Protein AF-A0A3G3GUS6-F1 (afdb_monomer_lite)

Secondary structure (DSSP, 8-state):
---------EEEEEEESP-TTS--EEEEEEEETTEEEEEEEEES--EEEPGGGGTTTT--TTEEEEEEEEETTEEEEEEEEEETTEEEEEEEEEETT-SS-S---EEEEEEE-

Sequence (113 aa):
MGGFAQTPTQFIFFKTDADENENPAAIVYVHFANKMTQIAKITGNAEMIDKKEFTEKGIPKNAIAACGAWWAGAGDYFYLLKTPKGIAVYKGWQDESQQDKGYHWTKLKEISR

Foldseek 3Di:
DDPPPPFDWDKDKDWDQADPVRFTKIWIWIRGNNDIDTQDIDTADKDWDDLVCCVVQVHDSQWPTKIKGDDDQKIKIWTWHQDPFTIWIWIFMDGNPDPDPHRRIDTRDDDGD

Radius of gyration: 14.7 Å; chains: 1; bounding box: 45×30×38 Å

pLDDT: mean 83.96, std 12.38, range [37.38, 94.88]

Structure (mmCIF, N/CA/C/O backbone):
data_AF-A0A3G3GUS6-F1
#
_entry.id   AF-A0A3G3GUS6-F1
#
loop_
_atom_site.group_PDB
_atom_site.id
_atom_site.type_symbol
_atom_site.label_atom_id
_atom_site.label_alt_id
_atom_site.label_comp_id
_atom_site.label_asym_id
_atom_site.label_entity_id
_atom_site.label_seq_id
_atom_site.pdbx_PDB_ins_code
_atom_site.Cartn_x
_atom_site.Cartn_y
_atom_site.Cartn_z
_atom_site.occupancy
_atom_site.B_iso_or_equiv
_atom_site.auth_seq_id
_atom_site.auth_comp_id
_atom_site.auth_asym_id
_atom_site.auth_atom_id
_atom_site.pdbx_PDB_model_num
ATOM 1 N N . MET A 1 1 ? -23.056 15.569 21.344 1.00 37.44 1 MET A N 1
ATOM 2 C CA . MET A 1 1 ? -23.034 14.793 20.084 1.00 37.44 1 MET A CA 1
ATOM 3 C C . MET A 1 1 ? -21.579 14.528 19.729 1.00 37.44 1 MET A C 1
ATOM 5 O O . MET A 1 1 ? -20.907 15.426 19.244 1.00 37.44 1 MET A O 1
ATOM 9 N N . GLY A 1 2 ? -21.047 13.362 20.106 1.00 37.81 2 GLY A N 1
ATOM 10 C CA . GLY A 1 2 ? -19.639 13.028 19.887 1.00 37.81 2 GLY A CA 1
ATOM 11 C C . GLY A 1 2 ? -19.400 12.719 18.417 1.00 37.81 2 GLY A C 1
ATOM 12 O O . GLY A 1 2 ? -19.804 11.663 17.940 1.00 37.81 2 GLY A O 1
ATOM 13 N N . GLY A 1 3 ? -18.783 13.653 17.695 1.00 37.38 3 GLY A N 1
ATOM 14 C CA . GLY A 1 3 ? -18.290 13.389 16.353 1.00 37.38 3 GLY A CA 1
ATOM 15 C C . GLY A 1 3 ? -17.283 12.251 16.431 1.00 37.38 3 GLY A C 1
ATOM 16 O O . GLY A 1 3 ? -16.243 12.384 17.075 1.00 37.38 3 GLY A O 1
ATOM 17 N N . PHE A 1 4 ? -17.588 11.119 15.800 1.00 43.00 4 PHE A N 1
ATOM 18 C 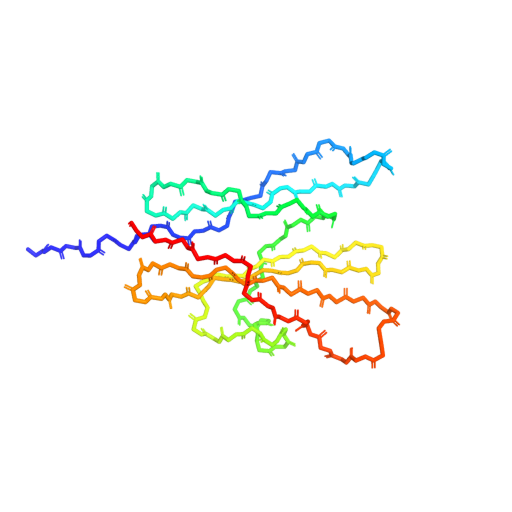CA . PHE A 1 4 ? -16.562 10.146 15.464 1.00 43.00 4 PHE A CA 1
ATOM 19 C C . PHE A 1 4 ? -15.590 10.877 14.545 1.00 43.00 4 PHE A C 1
ATOM 21 O O . PHE A 1 4 ? -15.858 11.023 13.354 1.00 43.00 4 PHE A O 1
ATOM 28 N N . ALA A 1 5 ? -14.509 11.413 15.114 1.00 49.25 5 ALA A N 1
ATOM 29 C CA . ALA A 1 5 ? -13.410 11.958 14.347 1.00 49.25 5 ALA A CA 1
ATOM 30 C C . ALA A 1 5 ? -12.969 10.838 13.405 1.00 49.25 5 ALA A C 1
ATOM 32 O O . ALA A 1 5 ? -12.402 9.832 13.846 1.00 49.25 5 ALA A O 1
ATOM 33 N N . GLN A 1 6 ? -13.344 10.963 12.130 1.00 53.41 6 GLN A N 1
ATOM 34 C CA . GLN A 1 6 ? -12.890 10.074 11.078 1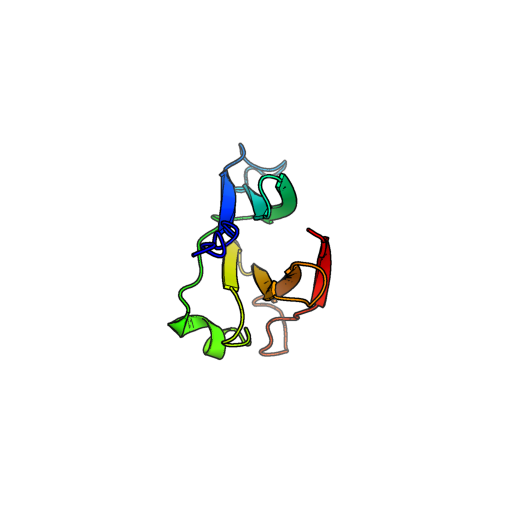.00 53.41 6 GLN A CA 1
ATOM 35 C C . GLN A 1 6 ? -11.379 10.109 11.179 1.00 53.41 6 GLN A C 1
ATOM 37 O O . GLN A 1 6 ? -10.766 11.153 10.977 1.00 53.41 6 GLN A O 1
ATOM 42 N N . THR A 1 7 ? -10.798 9.012 11.649 1.00 63.12 7 THR A N 1
ATOM 43 C CA . THR A 1 7 ? -9.369 8.972 11.893 1.00 63.12 7 THR A CA 1
ATOM 44 C C . THR A 1 7 ? -8.705 9.187 10.539 1.00 63.12 7 THR A C 1
ATOM 46 O O . THR A 1 7 ? -8.937 8.355 9.653 1.00 63.12 7 THR A O 1
ATOM 49 N N . PRO A 1 8 ? -7.965 10.293 10.331 1.00 69.75 8 PRO A N 1
ATOM 50 C CA . PRO A 1 8 ? -7.407 10.596 9.026 1.00 69.75 8 PRO A CA 1
ATOM 51 C C . PRO A 1 8 ? -6.507 9.426 8.647 1.00 69.75 8 PRO A C 1
ATOM 53 O O . PRO A 1 8 ? -5.556 9.106 9.358 1.00 69.75 8 PRO A O 1
ATOM 56 N N . THR A 1 9 ? -6.911 8.724 7.592 1.00 83.12 9 THR A N 1
ATOM 57 C CA . THR A 1 9 ? -6.240 7.531 7.092 1.00 83.12 9 THR A CA 1
ATOM 58 C C . THR A 1 9 ? -5.868 7.821 5.659 1.00 83.12 9 THR A C 1
ATOM 60 O O . THR A 1 9 ? -6.730 7.813 4.783 1.00 83.12 9 THR A O 1
ATOM 63 N N . GLN A 1 10 ? -4.602 8.137 5.435 1.00 87.31 10 GLN A N 1
ATOM 64 C CA . GLN A 1 10 ? -4.113 8.510 4.116 1.00 87.31 10 GLN A CA 1
ATOM 65 C C . GLN A 1 10 ? -2.727 7.931 3.887 1.00 87.31 10 GLN A C 1
ATOM 67 O O . GLN A 1 10 ? -1.925 7.815 4.821 1.00 87.31 10 GLN A O 1
ATOM 72 N N . PHE A 1 11 ? -2.457 7.585 2.634 1.00 89.94 11 PHE A N 1
ATOM 73 C CA . PHE A 1 11 ? -1.094 7.348 2.206 1.00 89.94 11 PHE A CA 1
ATOM 74 C C . PHE A 1 11 ? -0.372 8.682 2.037 1.00 89.94 11 PHE A C 1
ATOM 76 O O . PHE A 1 11 ? -0.956 9.676 1.609 1.00 89.94 11 PHE A O 1
ATOM 83 N N . ILE A 1 12 ? 0.899 8.688 2.406 1.00 90.25 12 ILE A N 1
ATOM 84 C CA . ILE A 1 12 ? 1.817 9.800 2.210 1.00 90.25 12 ILE A CA 1
ATOM 85 C C . ILE A 1 12 ? 3.050 9.212 1.544 1.00 90.25 12 ILE A C 1
ATOM 87 O O . ILE A 1 12 ? 3.580 8.206 2.011 1.00 90.25 12 ILE A O 1
ATOM 91 N N . PHE A 1 13 ? 3.507 9.831 0.466 1.00 90.06 13 PHE A N 1
ATOM 92 C CA . PHE A 1 13 ? 4.686 9.381 -0.261 1.00 90.06 13 PHE A CA 1
ATOM 93 C C . PHE A 1 13 ? 5.768 10.435 -0.140 1.00 90.06 13 PHE A C 1
ATOM 95 O O . PHE A 1 13 ? 5.515 11.613 -0.391 1.00 90.06 13 PHE A O 1
ATOM 102 N N . PHE A 1 14 ? 6.973 10.006 0.210 1.00 86.88 14 PHE A N 1
ATOM 103 C CA . PHE A 1 14 ? 8.156 10.842 0.081 1.00 86.88 14 PHE A CA 1
ATOM 104 C C . PHE A 1 14 ? 8.973 10.339 -1.091 1.00 86.88 14 PHE A C 1
ATOM 106 O O . PHE A 1 14 ? 9.395 9.183 -1.100 1.00 86.88 14 PHE A O 1
ATOM 113 N N . LYS A 1 15 ? 9.183 11.211 -2.077 1.00 81.12 15 LYS A N 1
ATOM 114 C CA . LYS A 1 15 ? 10.176 10.974 -3.120 1.00 81.12 15 LYS A CA 1
ATOM 115 C C . LYS A 1 15 ? 11.540 11.002 -2.449 1.00 81.12 15 LYS A C 1
ATOM 117 O O . LYS A 1 15 ? 11.825 11.939 -1.704 1.00 81.12 15 LYS A O 1
ATOM 122 N N . THR A 1 16 ? 12.336 9.972 -2.671 1.00 77.25 16 THR A N 1
ATOM 123 C CA . THR A 1 16 ? 13.731 9.974 -2.246 1.00 77.25 16 THR A CA 1
ATOM 124 C C . THR A 1 16 ? 14.601 10.281 -3.445 1.00 77.25 16 THR A C 1
ATOM 126 O O . THR A 1 16 ? 14.209 10.014 -4.585 1.00 77.25 16 THR A O 1
ATOM 129 N N . ASP A 1 17 ? 15.796 10.801 -3.183 1.00 64.31 17 ASP A N 1
ATOM 130 C CA . ASP A 1 17 ? 16.872 10.753 -4.160 1.00 64.31 17 ASP A CA 1
ATOM 131 C C . ASP A 1 17 ? 17.052 9.305 -4.627 1.00 64.31 17 ASP A C 1
ATOM 133 O O . ASP A 1 17 ? 16.712 8.350 -3.909 1.00 64.31 17 ASP A O 1
ATOM 137 N N . ALA A 1 18 ? 17.450 9.177 -5.886 1.00 62.53 18 ALA A N 1
ATOM 138 C CA . ALA A 1 18 ? 17.392 7.938 -6.628 1.00 62.53 18 ALA A CA 1
ATOM 139 C C . ALA A 1 18 ? 18.039 6.764 -5.870 1.00 62.53 18 ALA A C 1
ATOM 141 O O . ALA A 1 18 ? 18.981 6.946 -5.097 1.00 62.53 18 ALA A O 1
ATOM 142 N N . ASP A 1 19 ? 17.497 5.558 -6.055 1.00 63.69 19 ASP A N 1
ATOM 143 C CA . ASP A 1 19 ? 18.072 4.347 -5.464 1.00 63.69 19 ASP A CA 1
ATOM 144 C C . ASP A 1 19 ? 19.497 4.097 -6.003 1.00 63.69 19 ASP A C 1
ATOM 146 O O . ASP A 1 19 ? 19.959 4.811 -6.890 1.00 63.69 19 ASP A O 1
ATOM 150 N N . GLU A 1 20 ? 20.201 3.077 -5.508 1.00 63.00 20 GLU A N 1
ATOM 151 C CA . GLU A 1 20 ? 21.622 2.801 -5.815 1.00 63.00 20 GLU A CA 1
ATOM 152 C C . GLU A 1 20 ? 21.920 2.685 -7.330 1.00 63.00 20 GLU A C 1
ATOM 154 O O . GLU A 1 20 ? 23.055 2.842 -7.767 1.00 63.00 20 GLU A O 1
ATOM 159 N N . ASN A 1 21 ? 20.873 2.473 -8.132 1.00 64.50 21 ASN A N 1
ATOM 160 C CA . ASN A 1 21 ? 20.880 2.378 -9.592 1.00 64.50 21 ASN A CA 1
ATOM 161 C C . ASN A 1 21 ? 20.330 3.628 -10.320 1.00 64.50 21 ASN A C 1
ATOM 163 O O . ASN A 1 21 ? 19.837 3.503 -11.437 1.00 64.50 21 ASN A O 1
ATOM 167 N N . GLU A 1 22 ? 20.300 4.803 -9.683 1.00 72.44 22 GLU A N 1
ATOM 168 C CA . GLU A 1 22 ? 19.743 6.059 -10.234 1.00 72.44 22 GLU A CA 1
ATOM 169 C C . GLU A 1 22 ? 18.251 5.986 -10.631 1.00 72.44 22 GLU A C 1
ATOM 171 O O . GLU A 1 22 ? 17.711 6.862 -11.309 1.00 72.44 22 GLU A O 1
ATOM 176 N N . ASN A 1 23 ? 17.534 4.975 -10.136 1.00 79.00 23 ASN A N 1
ATOM 177 C CA . ASN A 1 23 ? 16.101 4.837 -10.360 1.00 79.00 23 ASN A CA 1
ATOM 178 C C . ASN A 1 23 ? 15.302 5.735 -9.407 1.00 79.00 23 ASN A C 1
ATOM 180 O O . ASN A 1 23 ? 15.627 5.797 -8.217 1.00 79.00 23 ASN A O 1
ATOM 184 N N . PRO A 1 24 ? 14.208 6.371 -9.867 1.00 81.56 24 PRO A N 1
ATOM 185 C CA . PRO A 1 24 ? 13.311 7.092 -8.976 1.00 81.56 24 PRO A CA 1
ATOM 186 C C . PRO A 1 24 ? 12.790 6.135 -7.906 1.00 81.56 24 PRO A C 1
ATOM 188 O O . PRO A 1 24 ? 12.356 5.028 -8.216 1.00 81.56 24 PRO A O 1
ATOM 191 N N . ALA A 1 25 ? 12.824 6.562 -6.650 1.00 85.94 25 ALA A N 1
ATOM 192 C CA . ALA A 1 25 ? 12.30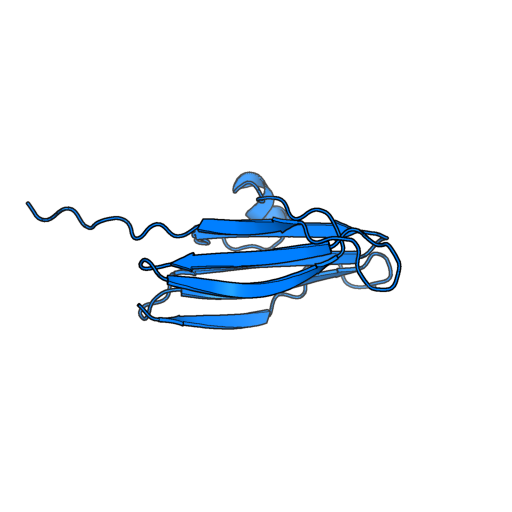7 5.784 -5.540 1.00 85.94 25 ALA A CA 1
ATOM 193 C C . ALA A 1 25 ? 11.385 6.636 -4.670 1.00 85.94 25 ALA A C 1
ATOM 195 O O . ALA A 1 25 ? 11.542 7.852 -4.528 1.00 85.94 25 ALA A O 1
ATOM 196 N N . ALA A 1 26 ? 10.395 5.975 -4.085 1.00 89.06 26 ALA A N 1
ATOM 197 C CA . ALA A 1 26 ? 9.427 6.581 -3.198 1.00 89.06 26 ALA A CA 1
ATOM 198 C C . ALA A 1 26 ? 9.265 5.724 -1.945 1.00 89.06 26 ALA A C 1
ATOM 200 O O . ALA A 1 26 ? 9.165 4.498 -2.004 1.00 89.06 26 ALA A O 1
ATOM 201 N N . ILE A 1 27 ? 9.204 6.371 -0.786 1.00 90.75 27 ILE A N 1
ATOM 202 C CA . ILE A 1 27 ? 8.850 5.705 0.463 1.00 90.75 27 ILE A CA 1
ATOM 203 C C . ILE A 1 27 ? 7.370 5.940 0.727 1.00 90.75 27 ILE A C 1
ATOM 205 O O . ILE A 1 27 ? 6.909 7.076 0.859 1.00 90.75 27 ILE A O 1
ATOM 209 N N . VAL A 1 28 ? 6.635 4.837 0.828 1.00 92.06 28 VAL A N 1
ATOM 210 C CA . VAL A 1 28 ? 5.220 4.806 1.173 1.00 92.06 28 VAL A CA 1
ATOM 211 C C . VAL A 1 28 ? 5.081 4.829 2.687 1.00 92.06 28 VAL A C 1
ATOM 213 O O . VAL A 1 28 ? 5.554 3.936 3.396 1.00 92.06 28 VAL A O 1
ATOM 216 N N . TYR A 1 29 ? 4.367 5.826 3.182 1.00 92.19 29 TYR A N 1
ATOM 217 C CA . TYR A 1 29 ? 3.934 5.939 4.562 1.00 92.19 29 TYR A CA 1
ATOM 218 C C . TYR A 1 29 ? 2.416 5.906 4.643 1.00 92.19 29 TYR A C 1
ATOM 220 O O . TYR A 1 29 ? 1.703 6.314 3.729 1.00 92.19 29 TYR A O 1
ATOM 228 N N . VAL A 1 30 ? 1.916 5.456 5.785 1.00 91.69 30 VAL A N 1
ATOM 229 C CA . VAL A 1 30 ? 0.502 5.541 6.134 1.00 91.69 30 VAL A CA 1
ATOM 230 C C . VAL A 1 30 ? 0.377 6.375 7.386 1.00 91.69 30 VAL A C 1
ATOM 232 O O . VAL A 1 30 ? 0.989 6.069 8.412 1.00 91.69 30 VAL A O 1
ATOM 235 N N . HIS A 1 31 ? -0.431 7.422 7.300 1.00 89.50 31 HIS A N 1
ATOM 236 C CA . HIS A 1 31 ? -0.867 8.167 8.462 1.00 89.50 31 HIS A CA 1
ATOM 237 C C . HIS A 1 31 ? -2.180 7.560 8.953 1.00 89.50 31 HIS A C 1
ATOM 239 O O . HIS A 1 31 ? -3.161 7.556 8.216 1.00 89.50 31 HIS A O 1
ATOM 245 N N . PHE A 1 32 ? -2.178 7.010 10.167 1.00 87.19 32 PHE A N 1
ATOM 246 C CA . PHE A 1 32 ? -3.347 6.430 10.822 1.00 87.19 32 PHE A CA 1
ATOM 247 C C . PHE A 1 32 ? -3.316 6.765 12.312 1.00 87.19 32 PHE A C 1
ATOM 249 O O . PHE A 1 32 ? -2.288 6.602 12.958 1.00 87.19 32 PHE A O 1
ATOM 256 N N . ALA A 1 33 ? -4.436 7.229 12.870 1.00 83.56 33 ALA A N 1
ATOM 257 C CA . ALA A 1 33 ? -4.578 7.527 14.302 1.00 83.56 33 ALA A CA 1
ATOM 258 C C . ALA A 1 33 ? -3.500 8.472 14.861 1.00 83.56 33 ALA A C 1
ATOM 260 O O . ALA A 1 33 ? -3.007 8.272 15.966 1.00 83.56 33 ALA A O 1
ATOM 261 N N . ASN A 1 34 ? -3.147 9.519 14.102 1.00 78.31 34 ASN A N 1
ATOM 262 C CA . ASN A 1 34 ? -2.094 10.474 14.467 1.00 78.31 34 ASN A CA 1
ATOM 263 C C . ASN A 1 34 ? -0.681 9.857 14.531 1.00 78.31 34 ASN A C 1
ATOM 265 O O . ASN A 1 34 ? 0.233 10.435 15.117 1.00 78.31 34 ASN A O 1
ATOM 269 N N . LYS A 1 35 ? -0.501 8.672 13.935 1.00 84.38 35 LYS A N 1
ATOM 270 C CA . LYS A 1 35 ? 0.767 7.955 13.839 1.00 84.38 35 LYS A CA 1
ATOM 271 C C . LYS A 1 35 ? 1.126 7.735 12.379 1.00 84.38 35 LYS A C 1
ATOM 273 O O . LYS A 1 35 ? 0.339 7.209 11.593 1.00 84.38 35 LYS A O 1
ATOM 278 N N . MET A 1 36 ? 2.339 8.122 12.020 1.00 88.75 36 MET A N 1
ATOM 279 C CA . MET A 1 36 ? 2.901 7.852 10.707 1.00 88.75 36 MET A CA 1
ATOM 280 C C . MET A 1 36 ? 3.707 6.557 10.767 1.00 88.75 36 MET A C 1
ATOM 282 O O . MET A 1 36 ? 4.594 6.409 11.603 1.00 88.75 36 MET A O 1
ATOM 286 N N . THR A 1 37 ? 3.375 5.600 9.907 1.00 89.81 37 THR A N 1
ATOM 287 C CA . THR A 1 37 ? 4.061 4.307 9.834 1.00 89.81 37 THR A CA 1
ATOM 288 C C . THR A 1 37 ? 4.636 4.133 8.442 1.00 89.81 37 THR A C 1
ATOM 290 O O . THR A 1 37 ? 3.899 4.198 7.459 1.00 89.81 37 THR A O 1
ATOM 293 N N . GLN A 1 38 ? 5.943 3.897 8.360 1.00 91.75 38 GLN A N 1
ATOM 294 C CA . GLN A 1 38 ? 6.580 3.505 7.109 1.00 91.75 38 GLN A CA 1
ATOM 295 C C . GLN A 1 38 ? 6.080 2.122 6.699 1.00 91.75 38 GLN A C 1
ATOM 297 O O . GLN A 1 38 ? 6.087 1.188 7.506 1.00 91.75 38 GLN A O 1
ATOM 302 N N . ILE A 1 39 ? 5.628 2.010 5.456 1.00 91.88 39 ILE A N 1
ATOM 303 C CA . ILE A 1 39 ? 5.083 0.777 4.897 1.00 91.88 39 ILE A CA 1
ATOM 304 C C . ILE A 1 39 ? 6.148 0.046 4.098 1.00 91.88 39 ILE A C 1
ATOM 306 O O . ILE A 1 39 ? 6.478 -1.093 4.417 1.00 91.88 39 ILE A O 1
ATOM 310 N N . ALA A 1 40 ? 6.671 0.699 3.065 1.00 89.94 40 ALA A N 1
ATOM 311 C CA . ALA A 1 40 ? 7.632 0.117 2.143 1.00 89.94 40 ALA A CA 1
ATOM 312 C C . ALA A 1 40 ? 8.359 1.222 1.373 1.00 89.94 40 ALA A C 1
ATOM 314 O O . ALA A 1 40 ? 7.827 2.319 1.204 1.00 89.94 40 ALA A O 1
ATOM 315 N N . LYS A 1 41 ? 9.560 0.911 0.888 1.00 89.50 41 LYS A N 1
ATOM 316 C CA . LYS A 1 41 ? 10.213 1.664 -0.183 1.00 89.50 41 LYS A CA 1
ATOM 317 C C . LYS A 1 41 ? 9.873 0.968 -1.500 1.00 89.50 41 LYS A C 1
ATOM 319 O O . LYS A 1 41 ? 9.930 -0.260 -1.548 1.00 89.50 41 LYS A O 1
ATOM 324 N N . ILE A 1 42 ? 9.488 1.733 -2.512 1.00 89.12 42 ILE A N 1
ATOM 325 C CA . ILE A 1 42 ? 9.182 1.236 -3.853 1.00 89.12 42 ILE A CA 1
ATOM 326 C C . ILE A 1 42 ? 9.934 2.037 -4.899 1.00 89.12 42 ILE A C 1
ATOM 328 O O . ILE A 1 42 ? 10.293 3.194 -4.667 1.00 89.12 42 ILE A O 1
ATOM 332 N N . THR A 1 43 ? 10.150 1.415 -6.048 1.00 87.31 43 THR A N 1
ATOM 333 C CA . THR A 1 43 ? 10.781 2.057 -7.197 1.00 87.31 43 THR A CA 1
ATOM 334 C C . THR A 1 43 ? 9.696 2.621 -8.111 1.00 87.31 43 THR A C 1
ATOM 336 O O . THR A 1 43 ? 8.673 1.984 -8.351 1.00 87.31 43 THR A O 1
ATOM 339 N N . GLY A 1 44 ? 9.902 3.839 -8.598 1.00 86.94 44 GLY A N 1
ATOM 340 C CA . GLY A 1 44 ? 8.957 4.589 -9.413 1.00 86.94 44 GLY A CA 1
ATOM 341 C C . GLY A 1 44 ? 8.296 5.755 -8.688 1.00 86.94 44 GLY A C 1
ATOM 342 O O . GLY A 1 44 ? 8.580 6.076 -7.531 1.00 86.94 44 GLY A O 1
ATOM 343 N N . ASN A 1 45 ? 7.382 6.404 -9.406 1.00 85.81 45 ASN A N 1
ATOM 344 C CA . ASN A 1 45 ? 6.556 7.473 -8.863 1.00 85.81 45 ASN A CA 1
ATOM 345 C C . ASN A 1 45 ? 5.316 6.867 -8.204 1.00 85.81 45 ASN A C 1
ATOM 347 O O . ASN A 1 45 ? 4.446 6.334 -8.886 1.00 85.81 45 ASN A O 1
ATOM 351 N N . ALA A 1 46 ? 5.254 6.941 -6.875 1.00 88.81 46 ALA A N 1
ATOM 352 C CA . ALA A 1 46 ? 4.083 6.510 -6.124 1.00 88.81 46 ALA A CA 1
ATOM 353 C C . ALA A 1 46 ? 2.922 7.492 -6.321 1.00 88.81 46 ALA A C 1
ATOM 355 O O . ALA A 1 46 ? 3.060 8.686 -6.046 1.00 88.81 46 ALA A O 1
ATOM 356 N N . GLU A 1 47 ? 1.773 6.972 -6.736 1.00 90.81 47 GLU A N 1
ATOM 357 C CA . GLU A 1 47 ? 0.551 7.734 -6.970 1.00 90.81 47 GLU A CA 1
ATOM 358 C C . GLU A 1 47 ? -0.641 7.095 -6.250 1.00 90.81 47 GLU A C 1
ATOM 360 O O . GLU A 1 47 ? -0.664 5.897 -5.949 1.00 90.81 47 GLU A O 1
ATOM 365 N N . MET A 1 48 ? -1.644 7.917 -5.936 1.00 91.94 48 MET A N 1
ATOM 366 C CA . MET A 1 48 ? -2.911 7.436 -5.391 1.00 91.94 48 MET A CA 1
ATOM 367 C C . MET A 1 48 ? -3.723 6.785 -6.506 1.00 91.94 48 MET A C 1
ATOM 369 O O . MET A 1 48 ? -3.882 7.366 -7.573 1.00 91.94 48 MET A O 1
ATOM 373 N N . ILE A 1 49 ? -4.274 5.608 -6.234 1.00 91.62 49 ILE A N 1
ATOM 374 C CA . ILE A 1 49 ? -5.160 4.907 -7.165 1.00 91.62 49 ILE A CA 1
ATOM 375 C C . ILE A 1 49 ? -6.582 5.407 -6.927 1.00 91.62 49 ILE A C 1
ATOM 377 O O . ILE A 1 49 ? -7.038 5.463 -5.777 1.00 91.62 49 ILE A O 1
ATOM 381 N N . ASP A 1 50 ? -7.301 5.742 -7.998 1.00 89.12 50 ASP A N 1
ATOM 382 C CA . ASP A 1 50 ? -8.697 6.145 -7.873 1.00 89.12 50 ASP A CA 1
ATOM 383 C C . ASP A 1 50 ? -9.582 4.935 -7.537 1.00 89.12 50 ASP A C 1
ATOM 385 O O . ASP A 1 50 ? -9.352 3.810 -7.983 1.00 89.12 50 ASP A O 1
ATOM 389 N N . LYS A 1 51 ? -10.656 5.155 -6.772 1.00 87.25 51 LYS A N 1
ATOM 390 C CA . LYS A 1 51 ? -11.597 4.082 -6.408 1.00 87.25 51 LYS A CA 1
ATOM 391 C C . LYS A 1 51 ? -12.216 3.390 -7.622 1.00 87.25 51 LYS A C 1
ATOM 393 O O . LYS A 1 51 ? -12.626 2.235 -7.505 1.00 87.25 51 LYS A O 1
ATOM 398 N N . LYS A 1 52 ? -12.299 4.072 -8.769 1.00 88.69 52 LYS A N 1
ATOM 399 C CA . LYS A 1 52 ? -12.761 3.484 -10.034 1.00 88.69 52 LYS A CA 1
ATOM 400 C C . LYS A 1 52 ? -11.866 2.328 -10.486 1.00 88.69 52 LYS A C 1
ATOM 402 O O . LYS A 1 52 ? -12.386 1.284 -10.865 1.00 88.69 52 LYS A O 1
ATOM 407 N N . GLU A 1 53 ? -10.555 2.474 -10.325 1.00 88.25 53 GLU A N 1
ATOM 408 C CA . GLU A 1 53 ? -9.558 1.481 -10.737 1.00 88.25 53 GLU A CA 1
ATOM 409 C C . GLU A 1 53 ? -9.428 0.317 -9.747 1.00 88.25 53 GLU A C 1
ATOM 411 O O . GLU A 1 53 ? -8.772 -0.681 -10.041 1.00 88.25 53 GLU A O 1
ATOM 416 N N . PHE A 1 54 ? -10.048 0.402 -8.562 1.00 90.25 54 PHE A N 1
ATOM 417 C CA . PHE A 1 54 ? -9.898 -0.636 -7.538 1.00 90.25 54 PHE A CA 1
ATOM 418 C C . PHE A 1 54 ? -10.330 -1.999 -8.068 1.00 90.25 54 PHE A C 1
ATOM 420 O O . PHE A 1 54 ? -9.619 -2.982 -7.900 1.00 90.25 54 PHE A O 1
ATOM 427 N N . THR A 1 55 ? -11.472 -2.051 -8.754 1.00 86.75 55 THR A N 1
ATOM 428 C CA . THR A 1 55 ? -12.011 -3.324 -9.252 1.00 86.75 55 THR A CA 1
ATOM 429 C C . THR A 1 55 ? -11.111 -3.918 -10.336 1.00 86.75 55 THR A C 1
ATOM 431 O O . THR A 1 55 ? -10.871 -5.121 -10.328 1.00 86.75 55 THR A O 1
ATOM 434 N N . GLU A 1 56 ? -10.565 -3.079 -11.218 1.00 86.38 56 GLU A N 1
ATOM 435 C CA . GLU A 1 56 ? -9.649 -3.498 -12.287 1.00 86.38 56 GLU A CA 1
ATOM 436 C C . GLU A 1 56 ? -8.325 -4.023 -11.726 1.00 86.38 56 GLU A C 1
ATOM 438 O O . GLU A 1 56 ? -7.774 -4.996 -12.234 1.00 86.38 56 GLU A O 1
ATOM 443 N N . LYS A 1 57 ? -7.854 -3.438 -10.619 1.00 85.62 57 LYS A N 1
ATOM 444 C CA . LYS A 1 57 ? -6.629 -3.855 -9.926 1.00 85.62 57 LYS A CA 1
ATOM 445 C C . LYS A 1 57 ? -6.845 -4.973 -8.894 1.00 85.62 57 LYS A C 1
ATOM 447 O O . LYS A 1 57 ? -5.933 -5.322 -8.148 1.00 85.62 57 LYS A O 1
ATOM 452 N N . GLY A 1 58 ? -8.051 -5.540 -8.798 1.00 85.44 58 GLY A N 1
ATOM 453 C CA . GLY A 1 58 ? -8.382 -6.573 -7.805 1.00 85.44 58 GLY A CA 1
ATOM 454 C C . GLY A 1 58 ? -8.396 -6.074 -6.351 1.00 85.44 58 GLY A C 1
ATOM 455 O O . GLY A 1 58 ? -8.341 -6.872 -5.418 1.00 85.44 58 GLY A O 1
ATOM 456 N N . ILE A 1 59 ? -8.466 -4.759 -6.150 1.00 90.62 59 ILE A N 1
ATOM 457 C CA . ILE A 1 59 ? -8.576 -4.102 -4.851 1.00 90.62 59 ILE A CA 1
ATOM 458 C C . ILE A 1 59 ? -10.048 -4.106 -4.430 1.00 90.62 59 ILE A C 1
ATOM 460 O O . ILE A 1 59 ? -10.938 -3.739 -5.206 1.00 90.62 59 ILE A O 1
ATOM 464 N N . PRO A 1 60 ? -10.354 -4.486 -3.185 1.00 89.06 60 PRO A N 1
ATOM 465 C CA . PRO A 1 60 ? -11.733 -4.550 -2.742 1.00 89.06 60 PRO A CA 1
ATOM 466 C C . PRO A 1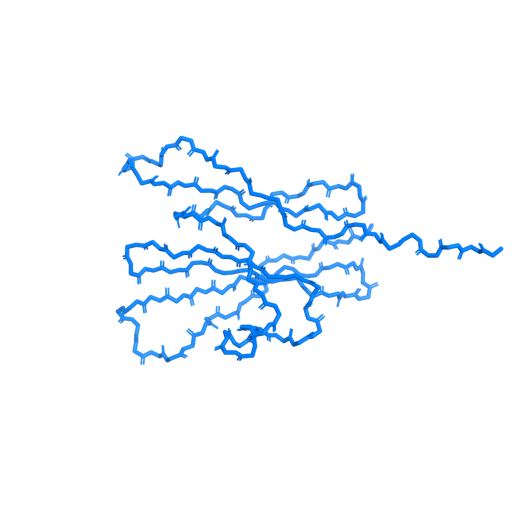 60 ? -12.322 -3.139 -2.558 1.00 89.06 60 PRO A C 1
ATOM 468 O O . PRO A 1 60 ? -11.672 -2.224 -2.057 1.00 89.06 60 PRO A O 1
ATOM 471 N N . LYS A 1 61 ? -13.596 -2.949 -2.931 1.00 88.06 61 LYS A N 1
ATOM 472 C CA . LYS A 1 61 ? -14.277 -1.631 -2.914 1.00 88.06 61 LYS A CA 1
ATOM 473 C C . LYS A 1 61 ? -14.403 -1.001 -1.521 1.00 88.06 61 LYS A C 1
ATOM 475 O O . LYS A 1 61 ? -14.621 0.201 -1.403 1.00 88.06 61 LYS A O 1
ATOM 480 N N . ASN A 1 62 ? -14.299 -1.812 -0.472 1.00 88.25 62 ASN A N 1
ATOM 481 C CA . ASN A 1 62 ? -14.287 -1.372 0.923 1.00 88.25 62 ASN A CA 1
ATOM 482 C C . ASN A 1 62 ? -12.889 -0.933 1.404 1.00 88.25 62 ASN A C 1
ATOM 484 O O . ASN A 1 62 ? -12.743 -0.584 2.578 1.00 88.25 62 ASN A O 1
ATOM 488 N N . ALA A 1 63 ? -11.871 -0.950 0.536 1.00 90.12 63 ALA A N 1
ATOM 489 C CA . ALA A 1 63 ? -10.583 -0.350 0.836 1.00 90.12 63 ALA A CA 1
ATOM 490 C C . ALA A 1 63 ? -10.742 1.159 1.075 1.00 90.12 63 ALA A C 1
ATOM 492 O O . ALA A 1 63 ? -11.476 1.865 0.380 1.00 90.12 63 ALA A O 1
ATOM 493 N N . ILE A 1 64 ? -10.052 1.653 2.099 1.00 91.06 64 ILE A N 1
ATOM 494 C CA . ILE A 1 64 ? -10.077 3.057 2.513 1.00 91.06 64 ILE A CA 1
ATOM 495 C C . ILE A 1 64 ? -9.376 3.911 1.454 1.00 91.06 64 ILE A C 1
ATOM 497 O O . ILE A 1 64 ? -9.892 4.947 1.037 1.00 91.06 64 ILE A O 1
ATOM 501 N N . ALA A 1 65 ? -8.205 3.446 1.029 1.00 91.25 65 ALA A N 1
ATOM 502 C CA . ALA A 1 65 ? -7.319 4.094 0.082 1.00 91.25 65 ALA A CA 1
ATOM 503 C C . ALA A 1 65 ? -6.449 3.033 -0.595 1.00 91.25 65 ALA A C 1
ATOM 505 O O . ALA A 1 65 ? -6.201 1.972 -0.010 1.00 91.25 65 ALA A O 1
ATOM 506 N N . ALA A 1 66 ? -5.950 3.345 -1.786 1.00 92.75 66 ALA A N 1
ATOM 507 C CA . ALA A 1 66 ? -4.942 2.552 -2.461 1.00 92.75 66 ALA A CA 1
ATOM 508 C C . ALA A 1 66 ? -3.941 3.450 -3.186 1.00 92.75 66 ALA A C 1
ATOM 510 O O . ALA A 1 66 ? -4.234 4.604 -3.497 1.00 92.75 66 ALA A O 1
ATOM 511 N N . CYS A 1 67 ? -2.751 2.920 -3.409 1.00 93.62 67 CYS A N 1
ATOM 512 C CA . CYS A 1 67 ? -1.653 3.600 -4.065 1.00 93.62 67 CYS A CA 1
ATOM 513 C C . CYS A 1 67 ? -0.734 2.598 -4.748 1.00 93.62 67 CYS A C 1
ATOM 515 O O . CYS A 1 67 ? -0.814 1.399 -4.488 1.00 93.62 67 CYS A O 1
ATOM 517 N N . GLY A 1 68 ? 0.157 3.078 -5.594 1.00 91.94 68 GLY A N 1
ATOM 518 C CA . GLY A 1 68 ? 1.224 2.255 -6.132 1.00 91.94 68 GLY A CA 1
ATOM 519 C C . GLY A 1 68 ? 2.121 3.032 -7.064 1.00 91.94 68 GLY A C 1
ATOM 520 O O . GLY A 1 68 ? 1.872 4.200 -7.345 1.00 91.94 68 GLY A O 1
ATOM 521 N N . ALA A 1 69 ? 3.164 2.366 -7.526 1.00 91.19 69 ALA A N 1
ATOM 522 C CA . ALA A 1 69 ? 4.060 2.871 -8.545 1.00 91.19 69 ALA A CA 1
ATOM 523 C C . ALA A 1 69 ? 4.224 1.804 -9.619 1.00 91.19 69 ALA A C 1
ATOM 525 O O . ALA A 1 69 ? 4.194 0.611 -9.321 1.00 91.19 69 ALA A O 1
ATOM 526 N N . TRP A 1 70 ? 4.408 2.248 -10.856 1.00 88.94 70 TRP A N 1
ATOM 527 C CA . TRP A 1 70 ? 4.827 1.403 -11.963 1.00 88.94 70 TRP A CA 1
ATOM 528 C C . TRP A 1 70 ? 6.145 1.937 -12.505 1.00 88.94 70 TRP A C 1
ATOM 530 O O . TRP A 1 70 ? 6.258 3.127 -12.815 1.00 88.94 70 TRP A O 1
ATOM 540 N N . TRP A 1 71 ? 7.148 1.075 -12.595 1.00 87.94 71 TRP A N 1
ATOM 541 C CA . TRP A 1 71 ? 8.473 1.424 -13.073 1.00 87.94 71 TRP A CA 1
ATOM 542 C C . TRP A 1 71 ? 9.150 0.243 -13.759 1.00 87.94 71 TRP A C 1
ATOM 544 O O . TRP A 1 71 ? 9.206 -0.853 -13.214 1.00 87.94 71 TRP A O 1
ATOM 554 N N . ALA A 1 72 ? 9.708 0.495 -14.946 1.00 84.69 72 ALA A N 1
ATOM 555 C CA . ALA A 1 72 ? 10.525 -0.466 -15.691 1.00 84.69 72 ALA A CA 1
ATOM 556 C C . ALA A 1 72 ? 9.882 -1.862 -15.870 1.00 84.69 72 ALA A C 1
ATOM 558 O O . ALA A 1 72 ? 10.568 -2.874 -15.783 1.00 84.69 72 ALA A O 1
ATOM 559 N N . GLY A 1 73 ? 8.567 -1.909 -16.114 1.00 84.81 73 GLY A N 1
ATOM 560 C CA . GLY A 1 73 ? 7.832 -3.157 -16.349 1.00 84.81 73 GLY A CA 1
ATOM 561 C C . GLY A 1 73 ? 7.416 -3.910 -15.081 1.00 84.81 73 GLY A C 1
ATOM 562 O O . GLY A 1 73 ? 6.824 -4.978 -15.179 1.00 84.81 73 GLY A O 1
ATOM 563 N N . ALA A 1 74 ? 7.667 -3.355 -13.895 1.00 88.06 74 ALA A N 1
ATOM 564 C CA . ALA A 1 74 ? 7.157 -3.874 -12.633 1.00 88.06 74 ALA A CA 1
ATOM 565 C C . ALA A 1 74 ? 6.396 -2.789 -11.868 1.00 88.06 74 ALA A C 1
ATOM 567 O O . ALA A 1 74 ? 6.687 -1.597 -11.963 1.00 88.06 74 ALA A O 1
ATOM 568 N N . GLY A 1 75 ? 5.410 -3.192 -11.079 1.00 90.12 75 GLY A N 1
ATOM 569 C CA . GLY A 1 75 ? 4.648 -2.292 -10.237 1.00 90.12 75 GLY A CA 1
ATOM 570 C C . GLY A 1 75 ? 4.406 -2.858 -8.861 1.00 90.12 75 GLY A C 1
ATOM 571 O O . GLY A 1 75 ? 4.001 -4.008 -8.705 1.00 90.12 75 GLY A O 1
ATOM 572 N N . ASP A 1 76 ? 4.594 -2.003 -7.866 1.00 92.75 76 ASP A N 1
ATOM 573 C CA . ASP A 1 76 ? 4.246 -2.266 -6.481 1.00 92.75 76 ASP A CA 1
ATOM 574 C C . ASP A 1 76 ? 3.013 -1.445 -6.115 1.00 92.75 76 ASP A C 1
ATOM 576 O O . ASP A 1 76 ? 2.977 -0.222 -6.265 1.00 92.75 76 ASP A O 1
ATOM 580 N N . TYR A 1 77 ? 2.010 -2.118 -5.569 1.00 93.38 77 TYR A N 1
ATOM 581 C CA . TYR A 1 77 ? 0.736 -1.525 -5.205 1.00 93.38 77 TYR A CA 1
ATOM 582 C C . TYR A 1 77 ? 0.391 -1.826 -3.752 1.00 93.38 77 TYR A C 1
ATOM 584 O O . TYR A 1 77 ? 0.755 -2.863 -3.199 1.00 93.38 77 TYR A O 1
ATOM 592 N N . PHE A 1 78 ? -0.354 -0.930 -3.118 1.00 94.56 78 PHE A N 1
ATOM 593 C CA . PHE A 1 78 ? -0.796 -1.067 -1.741 1.00 94.56 78 PHE A CA 1
ATOM 594 C C . PHE A 1 78 ? -2.225 -0.592 -1.581 1.00 94.56 78 PHE A C 1
ATOM 596 O O . PHE A 1 78 ? -2.637 0.400 -2.176 1.00 94.56 78 PHE A O 1
ATOM 603 N N . TYR A 1 79 ? -2.968 -1.243 -0.697 1.00 94.38 79 TYR A N 1
ATOM 604 C CA . TYR A 1 79 ? -4.263 -0.740 -0.258 1.00 94.38 79 TYR A CA 1
ATOM 605 C C . TYR A 1 79 ? -4.454 -0.916 1.242 1.00 94.38 79 TYR A C 1
ATOM 607 O O . TYR A 1 79 ? -3.817 -1.751 1.888 1.00 94.38 79 TYR A O 1
ATOM 615 N N . LEU A 1 80 ? -5.353 -0.106 1.796 1.00 92.88 80 LEU A N 1
ATOM 616 C CA . LEU A 1 80 ? -5.726 -0.138 3.204 1.00 92.88 80 LEU A CA 1
ATOM 617 C C . LEU A 1 80 ? -7.120 -0.710 3.357 1.00 92.88 80 LEU A C 1
ATOM 619 O O . LEU A 1 80 ? -8.078 -0.180 2.801 1.00 92.88 80 LEU A O 1
ATOM 623 N N . LEU A 1 81 ? -7.250 -1.739 4.178 1.00 92.25 81 LEU A N 1
ATOM 624 C CA . LEU A 1 81 ? -8.535 -2.256 4.622 1.00 92.25 81 LEU A CA 1
ATOM 625 C C . LEU A 1 81 ? -8.772 -1.891 6.076 1.00 92.25 81 LEU A C 1
ATOM 627 O O . LEU A 1 81 ? -7.886 -2.030 6.916 1.00 92.25 81 LEU A O 1
ATOM 631 N N . LYS A 1 82 ? -9.994 -1.466 6.391 1.00 89.75 82 LYS A N 1
ATOM 632 C CA . LYS A 1 82 ? -10.404 -1.291 7.782 1.00 89.75 82 LYS A CA 1
ATOM 633 C C . LYS A 1 82 ? -10.514 -2.660 8.449 1.00 89.75 82 LYS A C 1
ATOM 635 O O . LYS A 1 82 ? -11.149 -3.561 7.906 1.00 89.75 82 LYS A O 1
ATOM 640 N N . THR A 1 83 ? -9.945 -2.799 9.639 1.00 87.94 83 THR A N 1
ATOM 641 C CA . THR A 1 83 ? -10.092 -3.994 10.477 1.00 87.94 83 THR A CA 1
ATOM 642 C C . THR A 1 83 ? -10.741 -3.616 11.811 1.00 87.94 83 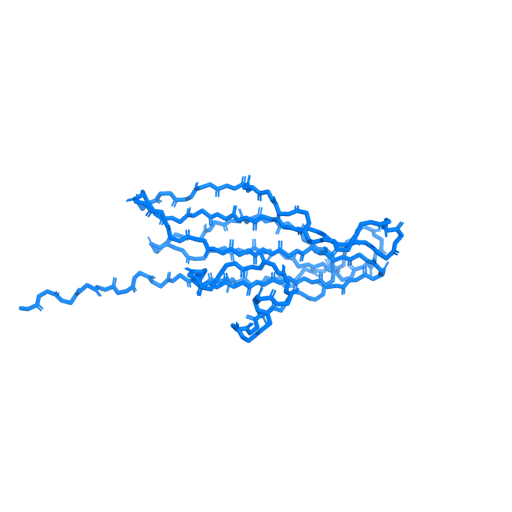THR A C 1
ATOM 644 O O . THR A 1 83 ? -10.771 -2.437 12.170 1.00 87.94 83 THR A O 1
ATOM 647 N N . PRO A 1 84 ? -11.249 -4.584 12.594 1.00 83.88 84 PRO A N 1
ATOM 648 C CA . PRO A 1 84 ? -11.786 -4.304 13.928 1.00 83.88 84 PRO A CA 1
ATOM 649 C C . PRO A 1 84 ? -10.760 -3.665 14.879 1.00 83.88 84 PRO A C 1
ATOM 651 O O . PRO A 1 84 ? -11.138 -2.942 15.794 1.00 83.88 84 PRO A O 1
ATOM 654 N N . LYS A 1 85 ? -9.463 -3.924 14.657 1.00 83.25 85 LYS A N 1
ATOM 655 C CA . LYS A 1 85 ? -8.350 -3.435 15.486 1.00 83.25 85 LYS A CA 1
ATOM 656 C C . LYS A 1 85 ? -7.756 -2.107 14.995 1.00 83.25 85 LYS A C 1
ATOM 658 O O . LYS A 1 85 ? -7.053 -1.443 15.752 1.00 83.25 85 LYS A O 1
ATOM 663 N N . GLY A 1 86 ? -8.014 -1.723 13.744 1.00 89.00 86 GLY A N 1
ATOM 664 C CA . GLY A 1 86 ? -7.425 -0.548 13.104 1.00 89.00 86 GLY A CA 1
ATOM 665 C C . GLY A 1 86 ? -7.484 -0.656 11.583 1.00 89.00 86 GLY A C 1
ATOM 666 O O . GLY A 1 86 ? -8.568 -0.635 10.997 1.00 89.00 86 GLY A O 1
ATOM 667 N N . ILE A 1 87 ? -6.323 -0.775 10.940 1.00 91.88 87 ILE A N 1
ATOM 668 C CA . ILE A 1 87 ? -6.194 -0.953 9.490 1.00 91.88 87 ILE A CA 1
ATOM 669 C C . ILE A 1 87 ? -5.204 -2.066 9.144 1.00 91.88 87 ILE A C 1
ATOM 671 O O . ILE A 1 87 ? -4.216 -2.283 9.838 1.00 91.88 87 ILE A O 1
ATOM 675 N N . ALA A 1 88 ? -5.450 -2.761 8.042 1.00 93.06 88 ALA A N 1
ATOM 676 C CA . ALA A 1 88 ? -4.525 -3.704 7.439 1.00 93.06 88 ALA A CA 1
ATOM 677 C C . ALA A 1 88 ? -4.024 -3.143 6.112 1.00 93.06 88 ALA A C 1
ATOM 679 O O . ALA A 1 88 ? -4.804 -2.697 5.273 1.00 93.06 88 ALA A O 1
ATOM 680 N N . VAL A 1 89 ? -2.712 -3.181 5.945 1.00 93.56 89 VAL A N 1
ATOM 681 C CA . VAL A 1 89 ? -1.999 -2.791 4.741 1.00 93.56 89 VAL A CA 1
ATOM 682 C C . VAL A 1 89 ? -1.742 -4.050 3.937 1.00 93.56 89 VAL A C 1
ATOM 684 O O . VAL A 1 89 ? -1.114 -4.994 4.424 1.00 93.56 89 VAL A O 1
ATOM 687 N N . TYR A 1 90 ? -2.218 -4.053 2.706 1.00 94.88 90 TYR A N 1
ATOM 688 C CA . TYR A 1 90 ? -1.941 -5.103 1.744 1.00 94.88 90 TYR A CA 1
ATOM 689 C C . TYR A 1 90 ? -0.961 -4.574 0.716 1.00 94.88 90 TYR A C 1
ATOM 691 O O . TYR A 1 90 ? -1.047 -3.409 0.336 1.00 94.88 90 TYR A O 1
ATOM 699 N N . LYS A 1 91 ? -0.035 -5.432 0.299 1.00 94.25 91 LYS A N 1
ATOM 700 C CA . LYS A 1 91 ? 0.903 -5.187 -0.787 1.00 94.25 91 LYS A CA 1
ATOM 701 C C . LYS A 1 91 ? 0.566 -6.143 -1.920 1.00 94.25 91 LYS A C 1
ATOM 703 O O . LYS A 1 91 ? 0.412 -7.335 -1.684 1.00 94.25 91 LYS A O 1
ATOM 708 N N . GLY A 1 92 ? 0.457 -5.620 -3.123 1.00 92.56 92 GLY A N 1
ATOM 709 C CA . GLY A 1 92 ? 0.372 -6.375 -4.358 1.00 92.56 92 GLY A CA 1
ATOM 710 C C . GLY A 1 92 ? 1.516 -5.959 -5.254 1.00 92.56 92 GLY A C 1
ATOM 711 O O . GLY A 1 92 ? 2.088 -4.883 -5.091 1.00 92.56 92 GLY A O 1
ATOM 712 N N . TRP A 1 93 ? 1.854 -6.822 -6.188 1.00 90.88 93 TRP A N 1
ATOM 713 C CA . TRP A 1 93 ? 2.815 -6.506 -7.224 1.00 90.88 93 TRP A CA 1
ATOM 7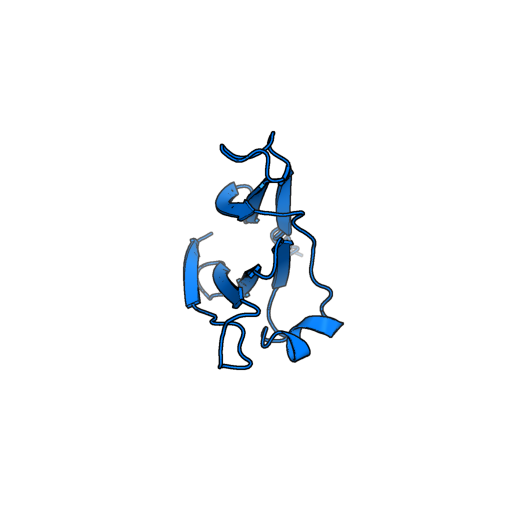14 C C . TRP A 1 93 ? 2.337 -7.097 -8.543 1.00 90.88 93 TRP A C 1
ATOM 716 O O . TRP A 1 93 ? 1.510 -8.017 -8.553 1.00 90.88 93 TRP A O 1
ATOM 726 N N . GLN A 1 94 ? 2.820 -6.507 -9.625 1.00 90.44 94 GLN A N 1
ATOM 727 C CA . GLN A 1 94 ? 2.603 -6.944 -10.993 1.00 90.44 94 GLN A CA 1
ATOM 728 C C . GLN A 1 94 ? 3.913 -6.758 -11.763 1.00 90.44 94 GLN A C 1
ATOM 730 O O . GLN A 1 94 ? 4.594 -5.761 -11.563 1.00 90.44 94 GLN A O 1
ATOM 735 N N . ASP A 1 95 ? 4.252 -7.694 -12.635 1.00 87.44 95 ASP A N 1
ATOM 736 C CA . ASP A 1 95 ? 5.434 -7.660 -13.497 1.00 87.44 95 ASP A CA 1
ATOM 737 C C . ASP A 1 95 ? 5.023 -8.024 -14.932 1.00 87.44 95 ASP A C 1
ATOM 739 O O . ASP A 1 95 ? 4.205 -8.920 -15.132 1.00 87.44 95 ASP A O 1
ATOM 743 N N . GLU A 1 96 ? 5.541 -7.333 -15.945 1.00 83.12 96 GLU A N 1
ATOM 744 C CA . GLU A 1 96 ? 5.238 -7.604 -17.361 1.00 83.12 96 GLU A CA 1
ATOM 745 C C . GLU A 1 96 ? 5.694 -8.993 -17.809 1.00 83.12 96 GLU A C 1
ATOM 747 O O . GLU A 1 96 ? 5.096 -9.580 -18.711 1.00 83.12 96 GLU A O 1
ATOM 752 N N . SER A 1 97 ? 6.726 -9.536 -17.166 1.00 82.38 97 SER A N 1
ATOM 753 C CA . SER A 1 97 ? 7.250 -10.874 -17.439 1.00 82.38 97 SER A CA 1
ATOM 754 C C . SER A 1 97 ? 6.422 -11.974 -16.772 1.00 82.38 97 SER A C 1
ATOM 756 O O . SER A 1 97 ? 6.685 -13.161 -16.987 1.00 82.38 97 SER A O 1
ATOM 758 N N . GLN A 1 98 ? 5.438 -11.616 -15.939 1.00 80.00 98 GLN A N 1
ATOM 759 C CA . GLN A 1 98 ? 4.624 -12.590 -15.228 1.00 80.00 98 GLN A CA 1
ATOM 760 C C . GLN A 1 98 ? 3.607 -13.251 -16.175 1.00 80.00 98 GLN A C 1
ATOM 762 O O . GLN A 1 98 ? 2.989 -12.609 -17.024 1.00 80.00 98 GLN A O 1
ATOM 767 N N . GLN A 1 99 ? 3.401 -14.558 -16.015 1.00 73.50 99 GLN A N 1
ATOM 768 C CA . GLN A 1 99 ? 2.439 -15.306 -16.837 1.00 73.50 99 GLN A CA 1
ATOM 769 C C . GLN A 1 99 ? 0.991 -15.164 -16.333 1.00 73.50 99 GLN A C 1
ATOM 771 O O . GLN A 1 99 ? 0.043 -15.379 -17.091 1.00 73.50 99 GLN A O 1
ATOM 776 N N . ASP A 1 100 ? 0.807 -14.764 -15.072 1.00 79.44 100 ASP A N 1
ATOM 777 C CA . ASP A 1 100 ? -0.494 -14.613 -14.423 1.00 79.44 100 ASP A CA 1
ATOM 778 C C . ASP A 1 100 ? -1.049 -13.187 -14.556 1.00 79.44 100 ASP A C 1
ATOM 780 O O . ASP A 1 100 ? -0.348 -12.202 -14.382 1.00 79.44 100 ASP A O 1
ATOM 784 N N . LYS A 1 101 ? -2.349 -13.012 -14.802 1.00 67.50 101 LYS A N 1
ATOM 785 C CA . LYS A 1 101 ? -2.953 -11.667 -14.966 1.00 67.50 101 LYS A CA 1
ATOM 786 C C . LYS A 1 101 ? -3.387 -11.018 -13.643 1.00 67.50 101 LYS A C 1
ATOM 788 O O . LYS A 1 101 ? -4.405 -10.331 -13.596 1.00 67.50 101 LYS A O 1
ATOM 793 N N . GLY A 1 102 ? -2.660 -11.278 -12.558 1.00 80.44 102 GLY A N 1
ATOM 794 C CA . GLY A 1 102 ? -3.047 -10.893 -11.202 1.00 80.44 102 GLY A CA 1
ATOM 795 C C . GLY A 1 102 ? -2.152 -9.834 -10.567 1.00 80.44 102 GLY A C 1
ATOM 796 O O . GLY A 1 102 ? -0.961 -9.742 -10.844 1.00 80.44 102 GLY A O 1
ATOM 797 N N . TYR A 1 103 ? -2.738 -9.079 -9.645 1.00 80.94 103 TYR A N 1
ATOM 798 C CA . TYR A 1 103 ? -2.002 -8.307 -8.653 1.00 80.94 103 TYR A CA 1
ATOM 799 C C . TYR A 1 103 ? -1.856 -9.228 -7.442 1.00 80.94 103 TYR A C 1
ATOM 801 O O . TYR A 1 103 ? -2.852 -9.568 -6.805 1.00 80.94 103 TYR A O 1
ATOM 809 N N . HIS A 1 104 ? -0.651 -9.732 -7.183 1.00 87.94 104 HIS A N 1
ATOM 810 C CA . HIS A 1 104 ? -0.389 -10.780 -6.187 1.00 87.94 104 HIS A CA 1
ATOM 811 C C . HIS A 1 104 ? -0.524 -10.247 -4.747 1.00 87.94 104 HIS A C 1
ATOM 813 O O . HIS A 1 104 ? 0.457 -10.063 -4.026 1.00 87.94 104 HIS A O 1
ATOM 819 N N . TRP A 1 105 ? -1.757 -9.941 -4.339 1.00 91.12 105 TRP A N 1
ATOM 820 C CA . TRP A 1 105 ? -2.074 -9.280 -3.080 1.00 91.12 105 TRP A CA 1
ATOM 821 C C . TRP A 1 105 ? -1.775 -10.169 -1.875 1.00 91.12 105 TRP A C 1
ATOM 823 O O . TRP A 1 105 ? -2.301 -11.271 -1.734 1.00 91.12 105 TRP A O 1
ATOM 833 N N . THR A 1 106 ? -0.993 -9.637 -0.943 1.00 92.62 106 THR A N 1
ATOM 834 C CA . THR A 1 106 ? -0.695 -10.252 0.347 1.00 92.62 106 THR A CA 1
ATOM 835 C C . THR A 1 106 ? -0.813 -9.232 1.473 1.00 92.62 106 THR A C 1
ATOM 837 O O . THR A 1 106 ? -0.598 -8.031 1.283 1.00 92.62 106 THR A O 1
ATOM 840 N N . LYS A 1 107 ? -1.175 -9.691 2.673 1.00 93.56 107 LYS A N 1
ATOM 841 C CA . LYS A 1 107 ? -1.216 -8.820 3.851 1.00 93.56 107 LYS A CA 1
ATOM 842 C C . LYS A 1 107 ? 0.217 -8.507 4.266 1.00 93.56 107 LYS A C 1
ATOM 844 O O . LYS A 1 107 ? 0.926 -9.383 4.748 1.00 93.56 107 LYS A O 1
ATOM 849 N N . LEU A 1 108 ? 0.617 -7.249 4.123 1.00 92.12 108 LEU A N 1
ATOM 850 C CA . LEU A 1 108 ? 1.951 -6.796 4.496 1.00 92.12 108 LEU A CA 1
ATOM 851 C C . LEU A 1 108 ? 2.041 -6.535 6.000 1.00 92.12 108 LEU A C 1
ATOM 853 O O . LEU A 1 108 ? 2.967 -6.990 6.666 1.00 92.12 108 LEU A O 1
ATOM 857 N N . LYS A 1 109 ? 1.087 -5.770 6.545 1.00 90.25 109 LYS A N 1
ATOM 858 C CA . LYS A 1 109 ? 1.120 -5.349 7.949 1.00 90.25 109 LYS A CA 1
ATOM 859 C C . LYS A 1 109 ? -0.261 -4.979 8.461 1.00 90.25 109 LYS A C 1
ATOM 861 O O . LYS A 1 109 ? -1.135 -4.589 7.700 1.00 90.25 109 LYS A O 1
ATOM 866 N N . GLU A 1 110 ? -0.452 -5.061 9.769 1.00 91.44 110 GLU A N 1
ATOM 867 C CA . GLU A 1 110 ? -1.630 -4.532 10.451 1.00 91.44 110 GLU A CA 1
ATOM 868 C C . GLU A 1 110 ? -1.198 -3.424 11.413 1.00 91.44 110 GLU A C 1
ATOM 870 O O . GLU A 1 110 ? -0.207 -3.567 12.129 1.00 91.44 110 GLU A O 1
ATOM 875 N N . ILE A 1 111 ? -1.912 -2.303 11.388 1.00 87.88 111 ILE A N 1
ATOM 876 C CA . ILE A 1 111 ? -1.688 -1.143 12.244 1.00 87.88 111 ILE A CA 1
ATOM 877 C C . ILE A 1 111 ? -2.929 -1.008 13.119 1.00 87.88 111 ILE A C 1
ATOM 879 O O . ILE A 1 111 ? -4.019 -0.692 12.639 1.00 87.88 111 ILE A O 1
ATOM 883 N N . SER A 1 112 ? -2.765 -1.283 14.406 1.00 85.31 112 SER A N 1
ATOM 884 C CA . SER A 1 112 ? -3.801 -1.056 15.408 1.00 85.31 112 SER A CA 1
ATOM 885 C C . SER A 1 112 ? -3.870 0.419 15.806 1.00 85.31 112 SER A C 1
ATOM 887 O O . SER A 1 112 ? -2.885 1.150 15.666 1.00 85.31 112 SER A O 1
ATOM 889 N N . ARG A 1 113 ? -5.047 0.842 16.275 1.00 67.56 113 ARG A N 1
ATOM 890 C CA . ARG A 1 113 ? -5.258 2.174 16.857 1.00 67.56 113 ARG A CA 1
ATOM 891 C C . ARG A 1 113 ? -4.543 2.326 18.198 1.00 67.56 113 ARG A C 1
ATOM 893 O O . ARG A 1 113 ? -4.392 1.299 18.895 1.00 67.56 113 ARG A O 1
#